Protein AF-A0A7S2JMN7-F1 (afdb_monomer)

Nearest PDB structures (foldseek):
  4yed-assembly1_B  TM=9.760E-01  e=3.243E-02  Escherichia coli K-12
  4rdi-assembly1_A  TM=9.748E-01  e=8.640E-02  Escherichia coli
  6h78-assembly7_M  TM=8.504E-01  e=1.555E-01  Homo sapiens
  6h78-assembly8_P  TM=8.545E-01  e=2.156E-01  Homo sapiens
  6h77-assembly1_B  TM=8.174E-01  e=2.989E-01  Homo sapiens

Sequence (109 aa):
TVGAYQRLKRQRANAELAAVGTAEVARCLAALSFLDEDDSNGEQRLQMEADELLTEQLSRNIAYLGELGQSRFANSYVVVVGVGAVGSHAAHLLGRTGIRRLRLIDPGR

Foldseek 3Di:
DVVVVVVVVVVVVVVVLVVPDPVVSVVVVVVVVVVVPPCVVVVVVVVVVVVVVVCVLLVVLCVVLPPVRLVCLCPDAEEQEACPPPSVVVQVVSVSNNHNHYHYHYPPD

Radius of gyration: 20.67 Å; Cα contacts (8 Å, |Δi|>4): 69; chains: 1; bounding box: 35×54×43 Å

pLDDT: mean 78.44, std 18.74, range [44.69, 97.25]

Structure (mmCIF, N/CA/C/O backbone):
data_AF-A0A7S2JMN7-F1
#
_entry.id   AF-A0A7S2JMN7-F1
#
loop_
_atom_site.group_PDB
_atom_site.id
_atom_site.type_symbol
_atom_site.label_atom_id
_atom_site.label_alt_id
_atom_site.label_comp_id
_atom_site.label_asym_id
_atom_site.label_entity_id
_atom_site.label_seq_id
_atom_site.pdbx_PDB_ins_code
_atom_site.Cartn_x
_atom_site.Cartn_y
_atom_site.Cartn_z
_atom_site.occupancy
_atom_site.B_iso_or_equiv
_atom_site.auth_seq_id
_atom_site.auth_comp_id
_atom_site.auth_asym_id
_atom_site.auth_atom_id
_atom_site.pdbx_PDB_model_num
ATOM 1 N N . THR A 1 1 ? -11.101 -8.932 7.029 1.00 48.62 1 THR A N 1
ATOM 2 C CA . THR A 1 1 ? -10.166 -10.049 6.728 1.00 48.62 1 THR A CA 1
ATOM 3 C C . THR A 1 1 ? -9.609 -10.752 7.963 1.00 48.62 1 THR A C 1
ATOM 5 O O . THR A 1 1 ? -8.965 -11.778 7.798 1.00 48.62 1 THR A O 1
ATOM 8 N N . VAL A 1 2 ? -9.955 -10.325 9.186 1.00 45.06 2 VAL A N 1
ATOM 9 C CA . VAL A 1 2 ? -9.663 -11.057 10.438 1.00 45.06 2 VAL A CA 1
ATOM 10 C C . VAL A 1 2 ? -10.646 -12.219 10.660 1.00 45.06 2 VAL A C 1
ATOM 12 O O . VAL A 1 2 ? -10.230 -13.327 10.981 1.00 45.06 2 VAL A O 1
ATOM 15 N N . GLY A 1 3 ? -11.929 -12.033 10.323 1.00 47.19 3 GLY A N 1
ATOM 16 C CA . GLY A 1 3 ? -12.952 -13.083 10.443 1.00 47.19 3 GLY A CA 1
ATOM 17 C C . GLY A 1 3 ? -12.765 -14.296 9.517 1.00 47.19 3 GLY A C 1
ATOM 18 O O . GLY A 1 3 ? -13.293 -15.368 9.789 1.00 47.19 3 GLY A O 1
ATOM 19 N N . ALA A 1 4 ? -12.004 -14.176 8.421 1.00 44.69 4 ALA A N 1
ATOM 20 C CA . ALA A 1 4 ? -11.653 -15.332 7.585 1.00 44.69 4 ALA A CA 1
ATOM 21 C C . ALA A 1 4 ? -10.566 -16.189 8.251 1.00 44.69 4 ALA A C 1
ATOM 23 O O . ALA A 1 4 ? -10.700 -17.408 8.304 1.00 44.69 4 ALA A O 1
ATOM 24 N N . TYR A 1 5 ? -9.544 -15.545 8.825 1.00 47.00 5 TYR A N 1
ATOM 25 C CA . TYR A 1 5 ? -8.485 -16.211 9.583 1.00 47.00 5 TYR A CA 1
ATOM 26 C C . TYR A 1 5 ? -9.020 -16.833 10.880 1.00 47.00 5 TYR A C 1
ATOM 28 O O . TYR A 1 5 ? -8.734 -17.993 11.165 1.00 47.00 5 TYR A O 1
ATOM 36 N N . GLN A 1 6 ? -9.876 -16.115 11.614 1.00 56.38 6 GLN A N 1
ATOM 37 C CA . GLN A 1 6 ? -10.551 -16.647 12.799 1.00 56.38 6 GLN A CA 1
ATOM 38 C C . GLN A 1 6 ? -11.466 -17.828 12.448 1.00 56.38 6 GLN A C 1
ATOM 40 O O . GLN A 1 6 ? -11.413 -18.841 13.138 1.00 56.38 6 GLN A O 1
ATOM 45 N N . ARG A 1 7 ? -12.222 -17.774 11.337 1.00 51.12 7 ARG A N 1
ATOM 46 C CA . ARG A 1 7 ? -13.019 -18.921 10.859 1.00 51.12 7 ARG A CA 1
ATOM 47 C C . ARG A 1 7 ? -12.159 -20.127 10.498 1.00 51.12 7 ARG A C 1
ATOM 49 O O . ARG A 1 7 ? -12.528 -21.235 10.860 1.00 51.12 7 ARG A O 1
ATOM 56 N N . LEU A 1 8 ? -11.016 -19.931 9.844 1.00 55.31 8 LEU A N 1
ATOM 57 C CA . LEU A 1 8 ? -10.108 -21.026 9.483 1.00 55.31 8 LEU A CA 1
ATOM 58 C C . LEU A 1 8 ? -9.433 -21.643 10.718 1.00 55.31 8 LEU A C 1
ATOM 60 O O . LEU A 1 8 ? -9.307 -22.863 10.808 1.00 55.31 8 LEU A O 1
ATOM 64 N N . LYS A 1 9 ? -9.061 -20.811 11.700 1.00 60.69 9 LYS A N 1
ATOM 65 C CA . LYS A 1 9 ? -8.549 -21.261 13.001 1.00 60.69 9 LYS A CA 1
ATOM 66 C C . LYS A 1 9 ? -9.622 -22.038 13.775 1.00 60.69 9 LYS A C 1
ATOM 68 O O . LYS A 1 9 ? -9.314 -23.088 14.322 1.00 60.69 9 LYS A O 1
ATOM 73 N N . ARG A 1 10 ? -10.883 -21.579 13.741 1.00 58.25 10 ARG A N 1
ATOM 74 C CA . ARG A 1 10 ? -12.056 -22.241 14.349 1.00 58.25 10 ARG A CA 1
ATOM 75 C C . ARG A 1 10 ? -12.396 -23.554 13.635 1.00 58.25 10 ARG A C 1
ATOM 77 O O . ARG A 1 10 ? -12.707 -24.532 14.294 1.00 58.25 10 ARG A O 1
ATOM 84 N N . GLN A 1 11 ? -12.256 -23.620 12.309 1.00 64.31 11 GLN A N 1
ATOM 85 C CA . GLN A 1 11 ? -12.441 -24.849 11.525 1.00 64.31 11 GLN A CA 1
ATOM 86 C C . GLN A 1 11 ? -11.362 -25.897 11.817 1.00 64.31 11 GLN A C 1
ATOM 88 O O . GLN A 1 11 ? -11.700 -27.062 11.994 1.00 64.31 11 GLN A O 1
ATOM 93 N N . ARG A 1 12 ? -10.085 -25.494 11.916 1.00 58.53 12 ARG A N 1
ATOM 94 C CA . ARG A 1 12 ? -8.997 -26.397 12.332 1.00 58.53 12 ARG A CA 1
ATOM 95 C C . ARG A 1 12 ? -9.166 -26.864 13.771 1.00 58.53 12 ARG A C 1
ATOM 97 O O . ARG A 1 12 ? -9.120 -28.063 14.001 1.00 58.53 12 ARG A O 1
ATOM 104 N N . ALA A 1 13 ? -9.450 -25.946 14.695 1.00 59.78 13 ALA A N 1
ATOM 105 C CA . ALA A 1 13 ? -9.709 -26.292 16.088 1.00 59.78 13 ALA A CA 1
ATOM 106 C C . ALA A 1 13 ? -10.905 -27.250 16.212 1.00 59.78 13 ALA A C 1
ATOM 108 O O . ALA A 1 13 ? -10.806 -28.249 16.906 1.00 59.78 13 ALA A O 1
ATOM 109 N N . ASN A 1 14 ? -12.002 -27.020 15.480 1.00 61.31 14 ASN A N 1
ATOM 110 C CA . ASN A 1 14 ? -13.159 -27.921 15.479 1.00 61.31 14 ASN A CA 1
ATOM 111 C C . ASN A 1 14 ? -12.846 -29.295 14.861 1.00 61.31 14 ASN A C 1
ATOM 113 O O . ASN A 1 14 ? -13.371 -30.301 15.333 1.00 61.31 14 ASN A O 1
ATOM 117 N N . ALA A 1 15 ? -12.000 -29.354 13.828 1.00 63.22 15 ALA A N 1
ATOM 118 C CA . ALA A 1 15 ? -11.553 -30.614 13.234 1.00 63.22 15 ALA A CA 1
ATOM 119 C C . ALA A 1 15 ? -10.616 -31.399 14.172 1.00 63.22 15 ALA A C 1
ATOM 121 O O . ALA A 1 15 ? -10.717 -32.619 14.252 1.00 63.22 15 ALA A O 1
ATOM 122 N N . GLU A 1 16 ? -9.749 -30.703 14.912 1.00 60.41 16 GLU A N 1
ATOM 123 C CA . GLU A 1 16 ? -8.877 -31.282 15.942 1.00 60.41 16 GLU A CA 1
ATOM 124 C C . GLU A 1 16 ? -9.679 -31.732 17.176 1.00 60.41 16 GLU A C 1
ATOM 126 O O . GLU A 1 16 ? -9.439 -32.819 17.697 1.00 60.41 16 GLU A O 1
ATOM 131 N N . LEU A 1 17 ? -10.694 -30.965 17.596 1.00 56.81 17 LEU A N 1
ATOM 132 C CA . LEU A 1 17 ? -11.609 -31.343 18.681 1.00 56.81 17 LEU A CA 1
ATOM 133 C C . LEU A 1 17 ? -12.461 -32.566 18.315 1.00 56.81 17 LEU A C 1
ATOM 135 O O . LEU A 1 17 ? -12.736 -33.375 19.190 1.00 56.81 17 LEU A O 1
ATOM 139 N N . ALA A 1 18 ? -12.844 -32.757 17.049 1.00 58.00 18 ALA A N 1
ATOM 140 C CA . ALA A 1 18 ? -13.604 -33.938 16.622 1.00 58.00 18 ALA A CA 1
ATOM 141 C C . ALA A 1 18 ? -12.839 -35.267 16.812 1.00 58.00 18 ALA A C 1
ATOM 143 O O . ALA A 1 18 ? -13.461 -36.328 16.844 1.00 58.00 18 ALA 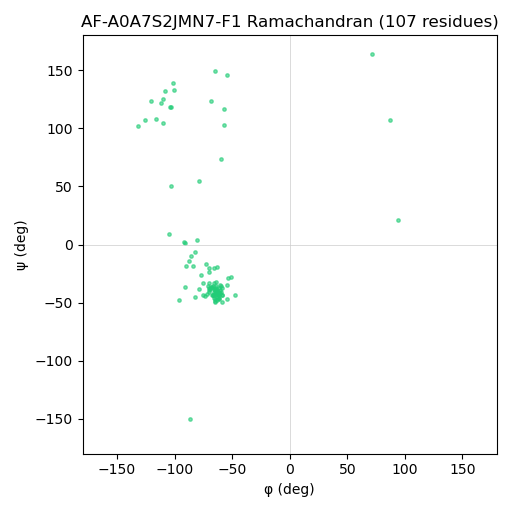A O 1
ATOM 144 N N . ALA A 1 19 ? -11.509 -35.215 16.951 1.00 58.34 19 ALA A N 1
ATOM 145 C CA . ALA A 1 19 ? -10.663 -36.377 17.220 1.00 58.34 19 ALA A CA 1
ATOM 146 C C . ALA A 1 19 ? -10.518 -36.699 18.722 1.00 58.34 19 ALA A C 1
ATOM 148 O O . ALA A 1 19 ? -10.064 -37.789 19.073 1.00 58.34 19 ALA A O 1
ATOM 149 N N . VAL A 1 20 ? -10.900 -35.777 19.613 1.00 58.25 20 VAL A N 1
ATOM 150 C CA . VAL A 1 20 ? -10.796 -35.922 21.072 1.00 58.25 20 VAL A CA 1
ATOM 151 C C . VAL A 1 20 ? -12.176 -36.292 21.629 1.00 58.25 20 VAL A C 1
ATOM 153 O O . VAL A 1 20 ? -13.200 -35.796 21.174 1.00 58.25 20 VAL A O 1
ATOM 156 N N . GLY A 1 21 ? -12.241 -37.216 22.589 1.00 55.69 21 GLY A N 1
ATOM 157 C CA . GLY A 1 21 ? -13.508 -37.735 23.118 1.00 55.69 21 GLY A CA 1
ATOM 158 C C . GLY A 1 21 ? -14.472 -36.648 23.626 1.00 55.69 21 GLY A C 1
ATOM 159 O O . GLY A 1 21 ? -14.071 -35.633 24.202 1.00 55.69 21 GLY A O 1
ATOM 160 N N . THR A 1 22 ? -15.772 -36.900 23.456 1.00 57.66 22 THR A N 1
ATOM 161 C CA . THR A 1 22 ? -16.883 -35.944 23.645 1.00 57.66 22 THR A CA 1
ATOM 162 C C . THR A 1 22 ? -16.917 -35.242 25.012 1.00 57.66 22 THR A C 1
ATOM 164 O O . THR A 1 22 ? -17.367 -34.100 25.103 1.00 57.66 22 THR A O 1
ATOM 167 N N . ALA A 1 23 ? -16.410 -35.877 26.074 1.00 55.75 23 ALA A N 1
ATOM 168 C CA . ALA A 1 23 ? -16.417 -35.338 27.438 1.00 55.75 23 ALA A CA 1
ATOM 169 C C . ALA A 1 23 ? -15.346 -34.259 27.707 1.00 55.75 23 ALA A C 1
ATOM 171 O O . ALA A 1 23 ? -15.504 -33.424 28.601 1.00 55.75 23 ALA A O 1
ATOM 172 N N . GLU A 1 24 ? -14.239 -34.273 26.966 1.00 56.88 24 GLU A N 1
ATOM 173 C CA . GLU A 1 24 ? -13.167 -33.276 27.088 1.00 56.88 24 GLU A CA 1
ATOM 174 C C . GLU A 1 24 ? -13.408 -32.113 26.124 1.00 56.88 24 GLU A C 1
ATOM 176 O O . GLU A 1 24 ? -13.294 -30.949 26.508 1.00 56.88 24 GLU A O 1
ATOM 181 N N . VAL A 1 25 ? -13.932 -32.435 24.936 1.00 56.56 25 VAL A N 1
ATOM 182 C CA . VAL A 1 25 ? -14.476 -31.480 23.964 1.00 56.56 25 VAL A CA 1
ATOM 183 C C . VAL A 1 25 ? -15.542 -30.592 24.597 1.00 56.56 25 VAL A C 1
ATOM 185 O O . VAL A 1 25 ? -15.442 -29.383 24.459 1.00 56.56 25 VAL A O 1
ATOM 188 N N . ALA A 1 26 ? -16.510 -31.136 25.345 1.00 55.97 26 ALA A N 1
ATOM 189 C CA . ALA A 1 26 ? -17.565 -30.339 25.984 1.00 55.97 26 ALA A CA 1
ATOM 190 C C . ALA A 1 26 ? -17.035 -29.350 27.043 1.00 55.97 26 ALA A C 1
ATOM 192 O O . ALA A 1 26 ? -17.537 -28.233 27.150 1.00 55.97 26 ALA A O 1
ATOM 193 N N . ARG A 1 27 ? -15.991 -29.729 27.796 1.00 57.94 27 ARG A N 1
ATOM 194 C CA . ARG A 1 27 ? -15.340 -28.852 28.787 1.00 57.94 27 ARG A CA 1
ATOM 195 C C . ARG A 1 27 ? -14.528 -27.745 28.121 1.00 57.94 27 ARG A C 1
ATOM 197 O O . ARG A 1 27 ? -14.630 -26.591 28.529 1.00 57.94 27 ARG A O 1
ATOM 204 N N . CYS A 1 28 ? -13.782 -28.075 27.067 1.00 53.59 28 CYS A N 1
ATOM 205 C CA . CYS A 1 28 ? -13.101 -27.076 26.247 1.00 53.59 28 CYS A CA 1
ATOM 206 C C . CYS A 1 28 ? -14.091 -26.156 25.522 1.00 53.59 28 CYS A C 1
ATOM 208 O O . CYS A 1 28 ? -13.845 -24.957 25.462 1.00 53.59 28 CYS A O 1
ATOM 210 N N . LEU A 1 29 ? -15.217 -26.677 25.018 1.00 54.84 29 LEU A N 1
ATOM 211 C CA . LEU A 1 29 ? -16.252 -25.877 24.361 1.00 54.84 29 LEU A CA 1
ATOM 212 C C . LEU A 1 29 ? -16.916 -24.906 25.340 1.00 54.84 29 LEU A C 1
ATOM 214 O O . LEU A 1 29 ? -17.164 -23.773 24.959 1.00 54.84 29 LEU A O 1
ATOM 218 N N . ALA A 1 30 ? -17.151 -25.322 26.590 1.00 55.84 30 ALA A N 1
ATOM 219 C CA . ALA A 1 30 ? -17.691 -24.462 27.645 1.00 55.84 30 ALA A CA 1
ATOM 220 C C . ALA A 1 30 ? -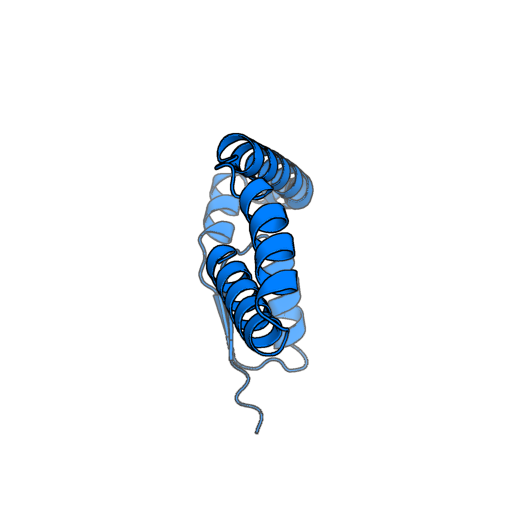16.703 -23.352 28.065 1.00 55.84 30 ALA A C 1
ATOM 222 O O . ALA A 1 30 ? -17.101 -22.217 28.325 1.00 55.84 30 ALA A O 1
ATOM 223 N N . ALA A 1 31 ? -15.401 -23.660 28.090 1.00 56.59 31 ALA A N 1
ATOM 224 C CA . ALA A 1 31 ? -14.351 -22.663 28.309 1.00 56.59 31 ALA A CA 1
ATOM 225 C C . ALA A 1 31 ? -14.186 -21.712 27.106 1.00 56.59 31 ALA A C 1
ATOM 227 O O . ALA A 1 31 ? -13.888 -20.536 27.288 1.00 56.59 31 ALA A O 1
ATOM 228 N N . LEU A 1 32 ? -14.413 -22.201 25.881 1.00 54.12 32 LEU A N 1
ATOM 229 C CA . LEU A 1 32 ? -14.426 -21.401 24.653 1.00 54.12 32 LEU A CA 1
ATOM 230 C C . LEU A 1 32 ? -15.702 -20.561 24.510 1.00 54.12 32 LEU A C 1
ATOM 232 O O . LEU A 1 32 ? -15.617 -19.456 23.994 1.00 54.12 32 LEU A O 1
ATOM 236 N N . SER A 1 33 ? -16.858 -21.029 24.991 1.00 44.91 33 SER A N 1
ATOM 237 C CA . SER A 1 33 ? -18.103 -20.250 24.989 1.00 44.91 33 SER A CA 1
ATOM 238 C C . SER A 1 33 ? -18.066 -19.084 25.977 1.00 44.91 33 SER A C 1
ATOM 240 O O . SER A 1 33 ? -18.753 -18.096 25.771 1.00 44.91 33 SER A O 1
ATOM 242 N N . PHE A 1 34 ? -17.226 -19.162 27.016 1.00 47.06 34 PHE A N 1
ATOM 243 C CA . PHE A 1 34 ? -16.927 -18.027 27.898 1.00 47.06 34 PHE A CA 1
ATOM 244 C C . PHE A 1 34 ? -16.087 -16.935 27.202 1.00 47.06 34 PHE A C 1
ATOM 246 O O . PHE A 1 34 ? -16.081 -15.790 27.635 1.00 47.06 34 PHE A O 1
ATOM 253 N N . LEU A 1 35 ? -15.393 -17.271 26.107 1.00 52.59 35 LEU A N 1
ATOM 254 C CA . LEU A 1 35 ? -14.665 -16.323 25.250 1.00 52.59 35 LEU A CA 1
ATOM 255 C C . LEU A 1 35 ? -15.525 -15.799 24.081 1.00 52.59 35 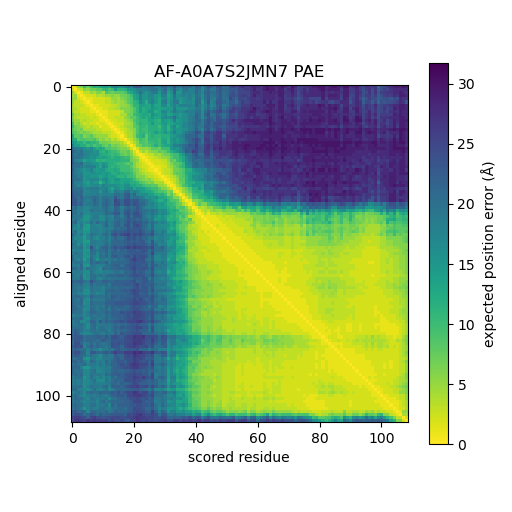LEU A C 1
ATOM 257 O O . LEU A 1 35 ? -15.006 -15.071 23.241 1.00 52.59 35 LEU A O 1
ATOM 261 N N . ASP A 1 36 ? -16.796 -16.207 24.004 1.00 48.81 36 ASP A N 1
ATOM 262 C CA . ASP A 1 36 ? -17.761 -15.837 22.953 1.00 48.81 36 ASP A CA 1
ATOM 263 C C . ASP A 1 36 ? -18.787 -14.802 23.477 1.00 48.81 36 ASP A C 1
ATOM 265 O O . ASP A 1 36 ? -19.752 -14.508 22.779 1.00 48.81 36 ASP A O 1
ATOM 269 N N . GLU A 1 37 ? -18.601 -14.239 24.686 1.00 55.41 37 GLU A N 1
ATOM 270 C CA . GLU A 1 37 ? -19.288 -12.994 25.068 1.00 55.41 37 GLU A CA 1
ATOM 271 C C . GLU A 1 37 ? -18.917 -11.943 24.014 1.00 55.41 37 GLU A C 1
ATOM 273 O O . GLU A 1 37 ? -17.735 -11.639 23.846 1.00 55.41 37 GLU A O 1
ATOM 278 N N . ASP A 1 38 ? -19.918 -11.460 23.271 1.00 57.53 38 ASP A N 1
ATOM 279 C CA . ASP A 1 38 ? -19.817 -10.481 22.186 1.00 57.53 38 ASP A CA 1
ATOM 280 C C . ASP A 1 38 ? -19.219 -9.150 22.692 1.00 57.53 38 ASP A C 1
ATOM 282 O O . ASP A 1 38 ? -19.903 -8.128 22.811 1.00 57.53 38 ASP A O 1
ATOM 286 N N . ASP A 1 39 ? -17.911 -9.129 22.962 1.00 63.69 39 ASP A N 1
ATOM 287 C CA . ASP A 1 39 ? -17.151 -7.944 23.353 1.00 63.69 39 ASP A CA 1
ATOM 288 C C . ASP A 1 39 ? -16.833 -7.092 22.120 1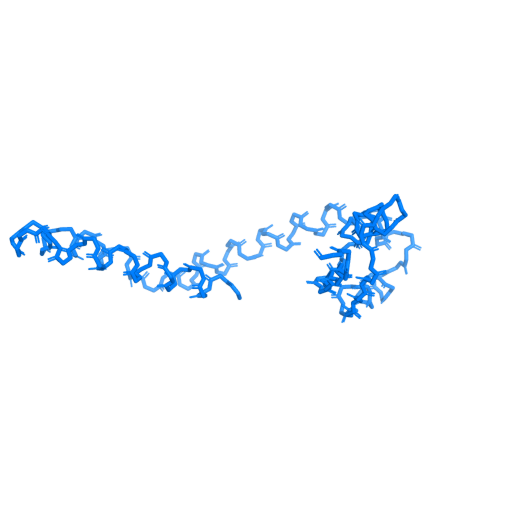.00 63.69 39 ASP A C 1
ATOM 290 O O . ASP A 1 39 ? -15.699 -6.734 21.800 1.00 63.69 39 ASP A O 1
ATOM 294 N N . SER A 1 40 ? -17.901 -6.748 21.408 1.00 64.19 40 SER A N 1
ATOM 295 C CA . SER A 1 40 ? -17.929 -5.738 20.358 1.00 64.19 40 SER A CA 1
ATOM 296 C C . SER A 1 40 ? -17.309 -4.417 20.833 1.00 64.19 40 SER A C 1
ATOM 298 O O . SER A 1 40 ? -16.729 -3.689 20.030 1.00 64.19 40 SER A O 1
ATOM 300 N N . ASN A 1 41 ? -17.362 -4.133 22.138 1.00 72.75 41 ASN A N 1
ATOM 301 C CA . ASN A 1 41 ? -16.735 -2.973 22.764 1.00 72.75 41 ASN A CA 1
ATOM 302 C C . ASN A 1 41 ? -15.201 -3.124 22.863 1.00 72.75 41 ASN A C 1
ATOM 304 O O . ASN A 1 41 ? -14.456 -2.211 22.501 1.00 72.75 41 ASN A O 1
ATOM 308 N N . GLY A 1 42 ? -14.707 -4.294 23.268 1.00 73.69 42 GLY A N 1
ATOM 309 C CA . GLY A 1 42 ? -13.285 -4.639 23.254 1.00 73.69 42 GLY A CA 1
ATOM 310 C C . GLY A 1 42 ? -12.688 -4.649 21.849 1.00 73.69 42 GLY A C 1
ATOM 311 O O . GLY A 1 42 ? -11.616 -4.081 21.636 1.00 73.69 42 GLY A O 1
ATOM 312 N N . GLU A 1 43 ? -13.395 -5.207 20.861 1.00 78.69 43 GLU A N 1
ATOM 313 C CA . GLU A 1 43 ? -12.953 -5.181 19.460 1.00 78.69 43 GLU A CA 1
ATOM 314 C C . GLU A 1 43 ? -12.859 -3.754 18.903 1.00 78.69 43 GLU A C 1
ATOM 316 O O . GLU A 1 43 ? -11.877 -3.416 18.235 1.00 78.69 43 GLU A O 1
ATOM 321 N N . GLN A 1 44 ? -13.843 -2.900 19.200 1.00 80.25 44 GLN A N 1
ATOM 322 C CA . GLN A 1 44 ? -13.827 -1.486 18.810 1.00 80.25 44 GLN A CA 1
ATOM 323 C C . GLN A 1 44 ? -12.646 -0.747 19.434 1.00 80.25 44 GLN A C 1
ATOM 325 O O . GLN A 1 44 ? -11.949 -0.002 18.748 1.00 80.25 44 GLN A O 1
ATOM 330 N N . ARG A 1 45 ? -12.375 -0.982 20.719 1.00 79.44 45 ARG A N 1
ATOM 331 C CA . ARG A 1 45 ? -11.271 -0.336 21.430 1.00 79.44 45 ARG A CA 1
ATOM 332 C C . ARG A 1 45 ? -9.910 -0.718 20.847 1.00 79.44 45 ARG A C 1
ATOM 334 O O . ARG A 1 45 ? -9.080 0.159 20.626 1.00 79.44 45 ARG A O 1
ATOM 341 N N . LEU A 1 46 ? -9.720 -1.996 20.515 1.00 83.94 46 LEU A N 1
ATOM 342 C CA . LEU A 1 46 ? -8.518 -2.480 19.830 1.00 83.94 46 LEU A CA 1
ATOM 343 C C . LEU A 1 46 ? -8.373 -1.887 18.424 1.00 83.94 46 LEU A C 1
ATOM 345 O O . LEU A 1 46 ? -7.262 -1.590 17.990 1.00 83.94 46 LEU A O 1
ATOM 349 N N . GLN A 1 47 ? -9.480 -1.709 17.698 1.00 82.62 47 GLN A N 1
ATOM 350 C CA . GLN A 1 47 ? -9.462 -1.058 16.385 1.00 82.62 47 GLN A CA 1
ATOM 351 C C . GLN A 1 47 ? -9.081 0.419 16.486 1.00 82.62 47 GLN A C 1
ATOM 353 O O . GLN A 1 47 ? -8.254 0.873 15.700 1.00 82.62 47 GLN A O 1
ATOM 358 N N . MET A 1 48 ? -9.630 1.148 17.461 1.00 82.12 48 MET A N 1
ATOM 359 C CA . MET A 1 48 ? -9.279 2.550 17.699 1.00 82.12 48 MET A CA 1
ATOM 360 C C . MET A 1 48 ? -7.797 2.702 18.053 1.00 82.12 48 MET A C 1
ATOM 362 O O . MET A 1 48 ? -7.117 3.532 17.459 1.00 82.12 48 MET A O 1
ATOM 366 N N . GLU A 1 49 ? -7.281 1.858 18.951 1.00 88.62 49 GLU A N 1
ATOM 367 C CA . GLU A 1 49 ? -5.859 1.844 19.314 1.00 88.62 49 GLU A CA 1
ATOM 368 C C . GLU A 1 49 ? -4.971 1.524 18.099 1.00 88.62 49 GLU A C 1
ATOM 370 O O . GLU A 1 49 ? -3.961 2.183 17.859 1.00 88.62 49 GLU A O 1
ATOM 375 N N . ALA A 1 50 ? -5.373 0.560 17.266 1.00 87.31 50 ALA A N 1
ATOM 376 C CA . ALA A 1 50 ? -4.647 0.225 16.045 1.00 87.31 50 ALA A CA 1
ATOM 377 C C . ALA A 1 50 ? -4.640 1.372 15.017 1.00 87.31 50 ALA A C 1
ATOM 379 O O . ALA A 1 50 ? -3.616 1.600 14.370 1.00 87.31 50 ALA A O 1
ATOM 380 N N . ASP A 1 51 ? -5.754 2.090 14.853 1.00 87.94 51 ASP A N 1
ATOM 381 C CA . ASP A 1 51 ? -5.838 3.235 13.943 1.00 87.94 51 ASP A CA 1
ATOM 382 C C . ASP A 1 51 ? -5.035 4.441 14.461 1.00 87.94 51 ASP A C 1
ATOM 384 O O . ASP A 1 51 ? -4.397 5.140 13.666 1.00 87.94 51 ASP A O 1
ATOM 388 N N . GLU A 1 52 ? -4.990 4.658 15.778 1.00 92.25 52 GLU A N 1
ATOM 389 C CA . GLU A 1 52 ? -4.155 5.691 16.398 1.00 92.25 52 GLU A CA 1
ATOM 390 C C . GLU A 1 52 ? -2.662 5.396 16.185 1.00 92.25 52 GLU A C 1
ATOM 392 O O . GLU A 1 52 ? -1.932 6.236 15.649 1.00 92.25 52 GLU A O 1
ATOM 397 N N . LEU A 1 53 ? -2.226 4.162 16.463 1.00 94.38 53 LEU A N 1
ATOM 398 C CA . LEU A 1 53 ? -0.852 3.714 16.208 1.00 94.38 53 LEU A CA 1
ATOM 399 C C . LEU A 1 53 ? -0.474 3.810 14.724 1.00 94.38 53 LEU A C 1
ATOM 401 O O . LEU A 1 53 ? 0.637 4.216 14.378 1.00 94.38 53 LEU A O 1
ATOM 405 N N . LEU A 1 54 ? -1.387 3.445 13.821 1.00 91.19 54 LEU A N 1
ATOM 406 C CA . LEU A 1 54 ? -1.154 3.555 12.382 1.00 91.19 54 LEU A CA 1
ATOM 407 C C . LEU A 1 54 ? -0.982 5.019 11.955 1.00 91.19 54 LEU A C 1
ATOM 409 O O . LEU A 1 54 ? -0.124 5.330 11.125 1.00 91.19 54 LEU A O 1
ATOM 413 N N . THR A 1 55 ? -1.780 5.916 12.530 1.00 92.56 55 THR A N 1
ATOM 414 C CA . THR A 1 55 ? -1.690 7.356 12.273 1.00 92.56 55 THR A CA 1
ATOM 415 C C . THR A 1 55 ? -0.348 7.909 12.748 1.00 92.56 55 THR A C 1
ATOM 417 O O . THR A 1 55 ? 0.307 8.645 12.006 1.00 92.56 55 THR A O 1
ATOM 420 N N . GLU A 1 56 ? 0.128 7.487 13.921 1.00 96.06 56 GLU A N 1
ATOM 421 C CA . GLU A 1 56 ? 1.450 7.856 14.432 1.00 96.06 56 GLU A CA 1
ATOM 422 C C . GLU A 1 56 ? 2.577 7.360 13.510 1.00 96.06 56 GLU A C 1
ATOM 424 O O . GLU A 1 56 ? 3.463 8.131 13.122 1.00 96.06 56 GLU A O 1
ATOM 429 N N . GLN A 1 57 ? 2.518 6.096 13.077 1.00 95.31 57 GLN A N 1
ATOM 430 C CA . GLN A 1 57 ? 3.500 5.514 12.155 1.00 95.31 57 GLN A CA 1
ATOM 431 C C . GLN A 1 57 ? 3.561 6.256 10.812 1.00 95.31 57 GLN A C 1
ATOM 433 O O . GLN A 1 57 ? 4.641 6.405 10.231 1.00 95.31 57 GLN A O 1
ATOM 438 N N . LEU A 1 58 ? 2.414 6.735 10.323 1.00 96.19 58 LEU A N 1
ATOM 439 C CA . LEU A 1 58 ? 2.284 7.450 9.053 1.00 96.19 58 LEU A CA 1
ATOM 440 C C . LEU A 1 58 ? 2.423 8.973 9.185 1.00 96.19 58 LEU A C 1
ATOM 442 O O . LEU A 1 58 ? 2.370 9.664 8.167 1.00 96.19 58 LEU A O 1
ATOM 446 N N . SER A 1 59 ? 2.668 9.501 10.386 1.00 96.56 59 SER A N 1
ATOM 447 C CA . SER A 1 59 ? 2.756 10.943 10.674 1.00 96.56 59 SER A CA 1
ATOM 448 C C . SER A 1 59 ? 3.644 11.717 9.693 1.00 96.56 59 SER A 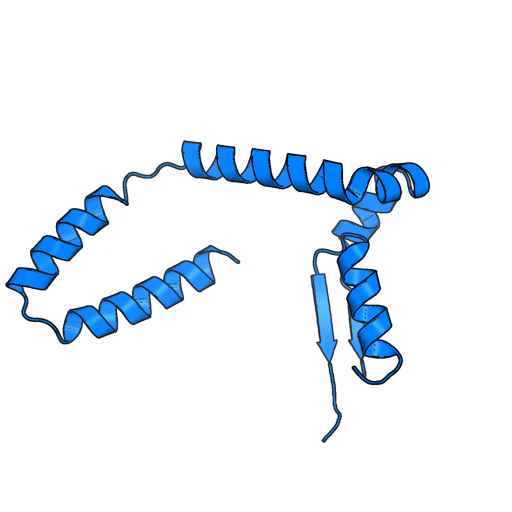C 1
ATOM 450 O O . SER A 1 59 ? 3.248 12.764 9.184 1.00 96.56 59 SER A O 1
ATOM 452 N N . ARG A 1 60 ? 4.821 11.181 9.343 1.00 96.25 60 ARG A N 1
ATOM 453 C CA . ARG A 1 60 ? 5.734 11.802 8.363 1.00 96.25 60 ARG A CA 1
ATOM 454 C C . ARG A 1 60 ? 5.190 11.793 6.935 1.00 96.25 60 ARG A C 1
ATOM 456 O O . ARG A 1 60 ? 5.402 12.756 6.203 1.00 96.25 60 ARG A O 1
ATOM 463 N N . ASN A 1 61 ? 4.489 10.734 6.539 1.00 95.44 61 ASN A N 1
ATOM 464 C CA . ASN A 1 61 ? 3.877 10.660 5.213 1.00 95.44 61 ASN A CA 1
ATOM 465 C C . ASN A 1 61 ? 2.708 11.645 5.118 1.00 95.44 61 ASN A C 1
ATOM 467 O O . ASN A 1 61 ? 2.594 12.353 4.124 1.00 95.44 61 ASN A O 1
ATOM 471 N N . ILE A 1 62 ? 1.900 11.749 6.178 1.00 96.75 62 ILE A N 1
ATOM 472 C CA . ILE A 1 62 ? 0.798 12.713 6.282 1.00 96.75 62 ILE A CA 1
ATOM 473 C C . ILE A 1 62 ? 1.333 14.145 6.248 1.00 96.75 62 ILE A C 1
ATOM 475 O O . ILE A 1 62 ? 0.809 14.964 5.502 1.00 96.75 62 ILE A O 1
ATOM 479 N N . ALA A 1 63 ? 2.401 14.444 6.990 1.00 97.25 63 ALA A N 1
ATOM 480 C CA . ALA A 1 63 ? 3.012 15.772 6.990 1.00 97.25 63 ALA A CA 1
ATOM 481 C C . ALA A 1 63 ? 3.522 16.187 5.597 1.00 97.25 63 ALA A C 1
ATOM 483 O O . ALA A 1 63 ? 3.449 17.360 5.242 1.00 97.25 63 ALA A O 1
ATOM 484 N N . TYR A 1 64 ? 4.017 15.234 4.800 1.00 96.50 64 TYR A N 1
ATOM 485 C CA . TYR A 1 64 ? 4.513 15.495 3.448 1.00 96.50 64 TYR A CA 1
ATOM 486 C C . TYR A 1 64 ? 3.399 15.552 2.386 1.00 96.50 64 TYR A C 1
ATOM 488 O O . TYR A 1 64 ? 3.400 16.437 1.535 1.00 96.50 64 TYR A O 1
ATOM 496 N N . L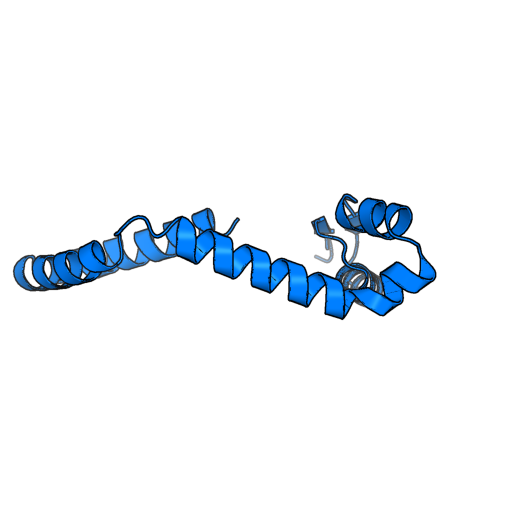EU A 1 65 ? 2.452 14.608 2.414 1.00 94.75 65 LEU A N 1
ATOM 497 C CA . LEU A 1 65 ? 1.400 14.449 1.398 1.00 94.75 65 LEU A CA 1
ATOM 498 C C . LEU A 1 65 ? 0.121 15.245 1.706 1.00 94.75 65 LEU A C 1
ATOM 500 O O . LEU A 1 65 ? -0.721 15.425 0.823 1.00 94.75 65 LEU A O 1
ATOM 504 N N . GLY A 1 66 ? -0.060 15.660 2.958 1.00 96.12 66 GLY A N 1
ATOM 505 C CA . GLY A 1 66 ? -1.340 16.089 3.513 1.00 96.12 66 GLY A CA 1
ATOM 506 C C . GLY A 1 66 ? -2.312 14.921 3.729 1.00 96.12 66 GLY A C 1
ATOM 507 O O . GLY A 1 66 ? -2.164 13.833 3.163 1.00 96.12 66 GLY A O 1
ATOM 508 N N . GLU A 1 67 ? -3.363 15.149 4.518 1.00 95.38 67 GLU A N 1
ATOM 509 C CA . GLU A 1 67 ? -4.362 14.113 4.832 1.00 95.38 67 GLU A CA 1
ATOM 510 C C . GLU A 1 67 ? -5.085 13.581 3.589 1.00 95.38 67 GLU A C 1
ATOM 512 O O . GLU A 1 67 ? -5.263 12.373 3.431 1.00 95.38 67 GLU A O 1
ATOM 517 N N . LEU A 1 68 ? -5.450 14.469 2.656 1.00 96.56 68 LEU A N 1
ATOM 518 C CA . LEU A 1 68 ? -6.088 14.078 1.395 1.00 96.56 68 LEU A CA 1
ATOM 519 C C . LEU A 1 68 ? -5.162 13.209 0.535 1.00 96.56 68 LEU A C 1
ATOM 521 O O . LEU A 1 68 ? -5.619 12.246 -0.083 1.00 96.56 68 LEU A O 1
ATOM 525 N N . GLY A 1 69 ? -3.866 13.531 0.500 1.00 95.50 69 GLY A N 1
ATOM 526 C CA . GLY A 1 69 ? -2.865 12.741 -0.208 1.00 95.50 69 GLY A CA 1
ATOM 527 C C . GLY A 1 69 ? -2.712 11.358 0.417 1.00 95.50 69 GLY A C 1
ATOM 528 O O . GLY A 1 69 ? -2.832 10.351 -0.283 1.00 95.50 69 GLY A O 1
ATOM 529 N N . GLN A 1 70 ? -2.554 11.293 1.740 1.00 96.12 70 GLN A N 1
ATOM 530 C CA . GLN A 1 70 ? -2.443 10.027 2.462 1.00 96.12 70 GLN A CA 1
ATOM 531 C C . GLN A 1 70 ? -3.702 9.160 2.306 1.00 96.12 70 GLN A C 1
ATOM 533 O O . GLN A 1 70 ? -3.602 7.956 2.066 1.00 96.12 70 GLN A O 1
ATOM 538 N N . SER A 1 71 ? -4.890 9.765 2.371 1.00 95.19 71 SER A N 1
ATOM 539 C CA . SER A 1 71 ? -6.166 9.073 2.167 1.00 95.19 71 SER A CA 1
ATOM 540 C C . SER A 1 71 ? -6.263 8.448 0.771 1.00 95.19 71 SER A C 1
ATOM 542 O O . SER A 1 71 ? -6.714 7.309 0.622 1.00 95.19 71 SER A O 1
ATOM 544 N N . ARG A 1 72 ? -5.764 9.126 -0.272 1.00 95.56 72 ARG A N 1
ATOM 545 C CA . ARG A 1 72 ? -5.684 8.549 -1.625 1.00 95.56 72 ARG A CA 1
ATOM 546 C C . ARG A 1 72 ? -4.768 7.328 -1.679 1.00 95.56 72 ARG A C 1
ATOM 548 O O . ARG A 1 72 ? -5.138 6.343 -2.317 1.00 95.56 72 ARG A O 1
ATOM 555 N N . PHE A 1 73 ? -3.623 7.344 -0.996 1.00 93.88 73 PHE A N 1
ATOM 556 C CA . PHE A 1 73 ? -2.742 6.172 -0.902 1.00 93.88 73 PHE A CA 1
ATOM 557 C C . PHE A 1 73 ? -3.402 5.020 -0.140 1.00 93.88 73 PHE A C 1
ATOM 559 O O . PHE A 1 73 ? -3.418 3.894 -0.636 1.00 93.88 73 PHE A O 1
ATOM 566 N N . ALA A 1 74 ? -4.027 5.298 1.006 1.00 93.31 74 ALA A N 1
ATOM 567 C CA . ALA A 1 74 ? -4.732 4.289 1.793 1.00 93.31 74 ALA A CA 1
ATOM 568 C C . ALA A 1 74 ? -5.855 3.601 0.998 1.00 93.31 74 ALA A C 1
ATOM 570 O O . ALA A 1 74 ? -6.039 2.387 1.108 1.00 93.31 74 ALA A O 1
ATOM 571 N N . ASN A 1 75 ? -6.561 4.361 0.155 1.00 95.38 75 ASN A N 1
ATOM 572 C CA . ASN A 1 75 ? -7.642 3.866 -0.697 1.00 95.38 75 ASN A CA 1
ATOM 573 C C . ASN A 1 75 ? -7.172 3.292 -2.042 1.00 95.38 75 ASN A C 1
ATOM 575 O O . ASN A 1 75 ? -7.964 2.655 -2.744 1.00 95.38 75 ASN A O 1
ATOM 579 N N . SER A 1 76 ? -5.906 3.471 -2.415 1.00 95.88 76 SER A N 1
ATOM 580 C CA . SER A 1 76 ? -5.361 2.950 -3.669 1.00 95.88 76 SER A CA 1
ATOM 581 C C . SER A 1 76 ? -5.353 1.419 -3.703 1.00 95.88 76 SER A C 1
ATOM 583 O O . SER A 1 76 ? -5.219 0.741 -2.683 1.00 95.88 76 SER A O 1
ATOM 585 N N . TYR A 1 77 ? -5.508 0.874 -4.909 1.00 96.69 77 TYR A N 1
ATOM 586 C CA . TYR A 1 77 ? -5.301 -0.540 -5.205 1.00 96.69 77 TYR A CA 1
ATOM 587 C C . TYR A 1 77 ? -4.135 -0.658 -6.178 1.00 96.69 77 TYR A C 1
ATOM 589 O O . TYR A 1 77 ? -4.270 -0.283 -7.341 1.00 96.69 77 TYR A O 1
ATOM 597 N N . VAL A 1 78 ? -2.991 -1.139 -5.697 1.00 96.75 78 VAL A N 1
ATOM 598 C CA . VAL A 1 78 ? -1.770 -1.212 -6.505 1.00 96.75 78 VAL A CA 1
ATOM 599 C C . VAL A 1 78 ? -1.468 -2.661 -6.850 1.00 96.75 78 VAL A C 1
ATOM 601 O O . VAL A 1 78 ? -1.491 -3.535 -5.983 1.00 96.75 78 VAL A O 1
ATOM 604 N N . VAL A 1 79 ? -1.182 -2.916 -8.124 1.00 96.50 79 VAL A N 1
ATOM 605 C CA . VAL A 1 79 ? -0.751 -4.225 -8.613 1.00 96.50 79 VAL A CA 1
ATOM 606 C C . VAL A 1 79 ? 0.701 -4.115 -9.055 1.00 96.50 79 VAL A C 1
ATOM 608 O O . VAL A 1 79 ? 1.017 -3.306 -9.922 1.00 96.50 79 VAL A O 1
ATOM 611 N N . VAL A 1 80 ? 1.580 -4.921 -8.465 1.00 95.62 80 VAL A N 1
ATOM 612 C CA . VAL A 1 80 ? 2.988 -5.022 -8.867 1.00 95.62 80 VAL A CA 1
ATOM 613 C C . VAL A 1 80 ? 3.158 -6.319 -9.644 1.00 95.62 80 VAL A C 1
ATOM 615 O O . VAL A 1 80 ? 2.917 -7.396 -9.099 1.00 95.62 80 VAL A O 1
ATOM 618 N N . VAL A 1 81 ? 3.552 -6.209 -10.914 1.00 94.94 81 VAL A N 1
ATOM 619 C CA . VAL A 1 81 ? 3.811 -7.357 -11.791 1.00 94.94 81 VAL A CA 1
ATOM 620 C C . VAL A 1 81 ? 5.322 -7.553 -11.929 1.00 94.94 81 VAL A C 1
ATOM 622 O O . VAL A 1 81 ? 6.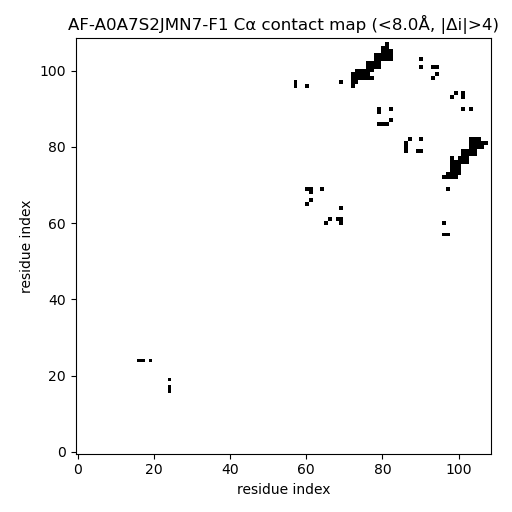016 -6.666 -12.417 1.00 94.94 81 VAL A O 1
ATOM 625 N N . GLY A 1 82 ? 5.810 -8.713 -11.491 1.00 94.31 82 GLY A N 1
ATOM 626 C CA . GLY A 1 82 ? 7.220 -9.092 -11.400 1.00 94.31 82 GLY A CA 1
ATOM 627 C C . GLY A 1 82 ? 7.852 -8.653 -10.079 1.00 94.31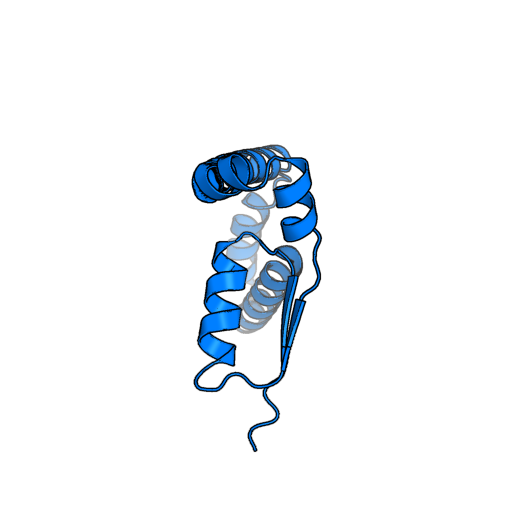 82 GLY A C 1
ATOM 628 O O . GLY A 1 82 ? 8.144 -7.474 -9.892 1.00 94.31 82 GLY A O 1
ATOM 629 N N . VAL A 1 83 ? 8.122 -9.596 -9.168 1.00 93.31 83 VAL A N 1
ATOM 630 C CA . VAL A 1 83 ? 8.709 -9.329 -7.838 1.00 93.31 83 VAL A CA 1
ATOM 631 C C . VAL A 1 83 ? 10.197 -9.706 -7.831 1.00 93.31 83 VAL A C 1
ATOM 633 O O . VAL A 1 83 ? 10.702 -10.405 -6.962 1.00 93.31 83 VAL A O 1
ATOM 636 N N . GLY A 1 84 ? 10.925 -9.205 -8.830 1.00 91.94 84 GLY A N 1
ATOM 637 C CA . GLY A 1 84 ? 12.377 -9.368 -8.946 1.00 91.94 84 GLY A CA 1
ATOM 638 C C . GLY A 1 84 ? 13.162 -8.288 -8.193 1.00 91.94 84 GLY A C 1
ATOM 639 O O . GLY A 1 84 ? 12.683 -7.706 -7.217 1.00 91.94 84 GLY A O 1
ATOM 640 N N . ALA A 1 85 ? 14.355 -7.951 -8.692 1.00 94.69 85 ALA A N 1
ATOM 641 C CA . ALA A 1 85 ? 15.246 -6.957 -8.080 1.00 94.69 85 ALA A CA 1
ATOM 642 C C . ALA A 1 85 ? 14.583 -5.585 -7.847 1.00 94.69 85 ALA A C 1
ATOM 644 O O . ALA A 1 85 ? 14.850 -4.940 -6.841 1.00 94.69 85 ALA A O 1
ATOM 645 N N . VAL A 1 86 ? 13.686 -5.148 -8.735 1.00 95.81 86 VAL A N 1
ATOM 646 C CA . VAL A 1 86 ? 13.016 -3.839 -8.628 1.00 95.81 86 VAL A CA 1
ATOM 647 C C . VAL A 1 86 ? 11.646 -3.956 -7.963 1.00 95.81 86 VAL A C 1
ATOM 649 O O . VAL A 1 86 ? 11.332 -3.199 -7.045 1.00 95.81 86 VAL A O 1
ATOM 652 N N . GLY A 1 87 ? 10.830 -4.915 -8.405 1.00 95.25 87 GLY A N 1
ATOM 653 C CA . GLY A 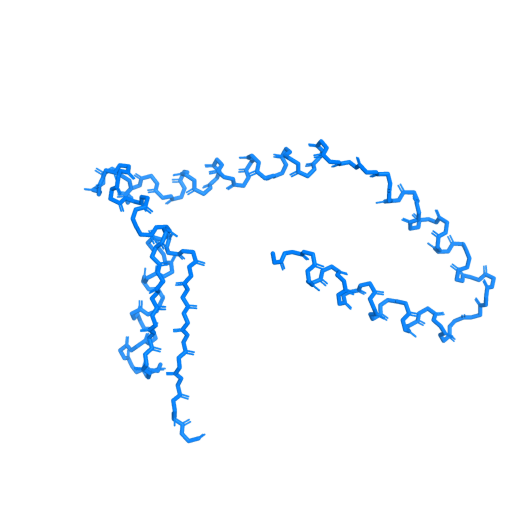1 87 ? 9.447 -5.041 -7.944 1.00 95.25 87 GLY A CA 1
ATOM 654 C C . GLY A 1 87 ? 9.323 -5.356 -6.456 1.00 95.25 87 GLY A C 1
ATOM 655 O O . GLY A 1 87 ? 8.407 -4.857 -5.810 1.00 95.25 87 GLY A O 1
ATOM 656 N N . SER A 1 88 ? 10.274 -6.103 -5.887 1.00 95.19 88 SER A N 1
ATOM 657 C CA . SER A 1 88 ? 10.342 -6.366 -4.442 1.00 95.19 88 SER A CA 1
ATOM 658 C C . SER A 1 88 ? 10.537 -5.085 -3.621 1.00 95.19 88 SER A C 1
ATOM 660 O O . SER A 1 88 ? 9.798 -4.844 -2.666 1.00 95.19 88 SER A O 1
ATOM 662 N N . HIS A 1 89 ? 11.465 -4.219 -4.033 1.00 97.19 89 HIS A N 1
ATOM 663 C CA . HIS A 1 89 ? 11.695 -2.921 -3.399 1.00 97.19 89 HIS A CA 1
ATOM 664 C C . HIS A 1 89 ? 10.494 -1.993 -3.575 1.00 97.19 89 HIS A C 1
ATOM 666 O O . HIS A 1 89 ? 10.059 -1.365 -2.611 1.00 97.19 89 HIS A O 1
ATOM 672 N N . ALA A 1 90 ? 9.918 -1.948 -4.780 1.00 96.31 90 ALA A N 1
ATOM 673 C CA . ALA A 1 90 ? 8.720 -1.162 -5.045 1.00 96.31 90 ALA A CA 1
ATOM 674 C C . ALA A 1 90 ? 7.561 -1.601 -4.136 1.00 96.31 90 ALA A C 1
ATOM 676 O O . ALA A 1 90 ? 6.975 -0.770 -3.448 1.00 96.31 90 ALA A O 1
ATOM 677 N N . ALA A 1 91 ? 7.280 -2.904 -4.056 1.00 96.31 91 ALA A N 1
ATOM 678 C CA . ALA A 1 91 ? 6.249 -3.461 -3.185 1.00 96.31 91 ALA A CA 1
ATOM 679 C C . ALA A 1 91 ? 6.494 -3.133 -1.703 1.00 96.31 91 ALA A C 1
ATOM 681 O O . ALA A 1 91 ? 5.569 -2.728 -0.999 1.00 96.31 91 ALA A O 1
ATOM 682 N N . HIS A 1 92 ? 7.740 -3.259 -1.236 1.00 95.44 92 HIS A N 1
ATOM 683 C CA . HIS A 1 92 ? 8.112 -2.953 0.144 1.00 95.44 92 HIS A CA 1
ATOM 684 C C . HIS A 1 92 ? 7.887 -1.475 0.486 1.00 95.44 92 HIS A C 1
ATOM 686 O O . HIS A 1 92 ? 7.270 -1.156 1.504 1.00 95.44 92 HIS A O 1
ATOM 692 N N . LEU A 1 93 ? 8.349 -0.566 -0.374 1.00 95.44 93 LEU A N 1
ATOM 693 C CA . LEU A 1 93 ? 8.181 0.871 -0.167 1.00 95.44 93 LEU A CA 1
ATOM 694 C C . LEU A 1 93 ? 6.706 1.278 -0.242 1.00 95.44 93 LEU A C 1
ATOM 696 O O . LEU A 1 93 ? 6.253 2.033 0.612 1.00 95.44 93 LEU A O 1
ATOM 700 N N . LEU A 1 94 ? 5.939 0.719 -1.181 1.00 94.50 94 LEU A N 1
ATOM 701 C CA . LEU A 1 94 ? 4.491 0.935 -1.279 1.00 94.50 94 LEU A CA 1
ATOM 702 C C . LEU A 1 94 ? 3.743 0.451 -0.025 1.00 94.50 94 LEU A C 1
ATOM 704 O O . LEU A 1 94 ? 2.808 1.105 0.428 1.00 94.50 94 LEU A O 1
ATOM 708 N N . GLY A 1 95 ? 4.162 -0.660 0.583 1.00 92.69 95 GLY A N 1
ATOM 709 C CA . GLY A 1 95 ? 3.605 -1.097 1.867 1.00 92.69 95 GLY A CA 1
ATOM 710 C C . GLY A 1 95 ? 3.865 -0.083 2.986 1.00 92.69 95 GLY A C 1
ATOM 711 O O . GLY A 1 95 ? 2.972 0.232 3.770 1.00 92.69 95 GLY A O 1
ATOM 712 N N . ARG A 1 96 ? 5.070 0.497 3.023 1.00 93.19 96 ARG A N 1
ATOM 713 C CA . ARG A 1 96 ? 5.475 1.485 4.038 1.00 93.19 96 ARG A CA 1
ATOM 714 C C . ARG A 1 96 ? 4.826 2.858 3.875 1.00 93.19 96 ARG A C 1
ATOM 716 O O . ARG A 1 96 ? 4.842 3.640 4.823 1.00 93.19 96 ARG A O 1
ATOM 723 N N . THR A 1 97 ? 4.262 3.172 2.710 1.00 93.50 97 THR A N 1
ATOM 724 C CA . THR A 1 97 ? 3.555 4.445 2.498 1.00 93.50 97 THR A CA 1
ATOM 725 C C . THR A 1 97 ? 2.118 4.423 3.015 1.00 93.50 97 THR A C 1
ATOM 727 O O . THR A 1 97 ? 1.479 5.470 3.049 1.00 93.50 97 THR A O 1
ATOM 730 N N . GLY A 1 98 ? 1.608 3.271 3.465 1.00 93.00 98 GLY A N 1
ATOM 731 C CA . GLY A 1 98 ? 0.252 3.138 4.003 1.00 93.00 98 GLY A CA 1
ATOM 732 C C . GLY A 1 98 ? -0.798 2.707 2.973 1.00 93.00 98 GLY A C 1
ATOM 733 O O . GLY A 1 98 ? -1.988 2.919 3.199 1.00 93.00 98 GLY A O 1
ATOM 734 N N . ILE A 1 99 ? -0.393 2.094 1.853 1.00 94.81 99 ILE A N 1
ATOM 735 C CA . ILE A 1 99 ? -1.331 1.461 0.911 1.00 94.81 99 ILE A CA 1
ATOM 736 C C . ILE A 1 99 ? -1.961 0.231 1.572 1.00 94.81 99 ILE A C 1
ATOM 738 O O . ILE A 1 99 ? -1.264 -0.704 1.959 1.00 94.81 99 ILE A O 1
ATOM 742 N N . ARG A 1 100 ? -3.298 0.190 1.652 1.00 92.50 100 ARG A N 1
ATOM 743 C CA . ARG A 1 100 ? -4.013 -0.933 2.291 1.00 92.50 100 ARG A CA 1
ATOM 744 C C . ARG A 1 100 ? -4.230 -2.126 1.363 1.00 92.50 100 ARG A C 1
ATOM 746 O O . ARG A 1 100 ? -4.531 -3.221 1.835 1.00 92.50 100 ARG A O 1
ATOM 753 N N . ARG A 1 101 ? -4.127 -1.931 0.044 1.00 95.81 101 ARG A N 1
ATOM 754 C CA . ARG A 1 101 ? -4.390 -2.984 -0.942 1.00 95.81 101 ARG A CA 1
ATOM 755 C C . ARG A 1 101 ? -3.281 -3.064 -1.988 1.00 95.81 101 ARG A C 1
ATOM 757 O O . ARG A 1 101 ? -3.246 -2.284 -2.939 1.00 95.81 101 ARG A O 1
ATOM 764 N N . LEU A 1 102 ? -2.414 -4.055 -1.815 1.00 95.06 102 LEU A N 1
ATOM 765 C CA . LEU A 1 102 ? -1.313 -4.375 -2.716 1.00 95.06 102 LEU A CA 1
ATOM 766 C C . LEU A 1 102 ? -1.488 -5.808 -3.232 1.00 95.06 102 LEU A C 1
ATOM 768 O O . LEU A 1 102 ? -1.600 -6.742 -2.438 1.00 95.06 102 LEU A O 1
ATOM 772 N N . ARG A 1 103 ? -1.530 -5.996 -4.553 1.00 96.06 103 ARG A N 1
ATOM 773 C CA . ARG A 1 103 ? -1.521 -7.319 -5.190 1.00 96.06 103 ARG A CA 1
ATOM 774 C C . ARG A 1 103 ? -0.190 -7.521 -5.892 1.00 96.06 103 ARG A C 1
ATOM 776 O O . ARG A 1 103 ? 0.195 -6.723 -6.737 1.00 96.06 103 ARG A O 1
ATOM 783 N N . LEU A 1 104 ? 0.484 -8.609 -5.559 1.00 95.38 104 LEU A N 1
ATOM 784 C CA . LEU A 1 104 ? 1.719 -9.013 -6.212 1.00 95.38 104 LEU A CA 1
ATOM 785 C C . LEU A 1 104 ? 1.397 -10.115 -7.219 1.00 95.38 104 LEU A C 1
ATOM 787 O O . LEU A 1 104 ? 0.659 -11.046 -6.900 1.00 95.38 104 LEU A O 1
ATOM 791 N N . ILE A 1 105 ? 1.917 -9.983 -8.433 1.00 94.06 105 ILE A N 1
ATOM 792 C CA . ILE A 1 105 ? 1.820 -10.987 -9.489 1.00 94.06 105 ILE A CA 1
ATOM 793 C C . ILE A 1 105 ? 3.244 -11.260 -9.929 1.00 94.06 105 ILE A C 1
ATOM 795 O O . ILE A 1 105 ? 3.844 -10.414 -10.580 1.00 94.06 105 ILE A O 1
ATOM 799 N N . ASP A 1 106 ? 3.794 -12.415 -9.582 1.00 92.56 106 ASP A N 1
ATOM 800 C CA . ASP A 1 106 ? 5.088 -12.830 -10.108 1.00 92.56 106 ASP A CA 1
ATOM 801 C C . ASP A 1 106 ? 4.886 -13.996 -11.079 1.00 92.56 106 ASP A C 1
ATOM 803 O O . ASP A 1 106 ? 4.570 -15.098 -10.634 1.00 92.56 106 ASP A O 1
ATOM 807 N N . PRO A 1 107 ? 4.981 -13.761 -12.399 1.00 78.81 107 PRO A N 1
ATOM 808 C CA . PRO A 1 107 ? 4.881 -14.824 -13.389 1.00 78.81 107 PRO A CA 1
ATOM 809 C C . PRO A 1 107 ? 6.199 -15.600 -13.551 1.00 78.81 107 PRO A C 1
ATOM 811 O O . PRO A 1 107 ? 6.293 -16.424 -14.458 1.00 78.81 107 PRO A O 1
ATOM 814 N N . GLY A 1 108 ? 7.233 -15.307 -12.749 1.00 72.25 108 GLY A N 1
ATOM 815 C CA . GLY A 1 108 ? 8.504 -16.023 -12.779 1.00 72.25 108 GLY A CA 1
ATOM 816 C C . GLY A 1 108 ? 8.310 -17.522 -12.547 1.00 72.25 108 GLY A C 1
ATOM 817 O O . GLY A 1 108 ? 8.108 -17.922 -11.412 1.00 72.25 108 GLY A O 1
ATOM 818 N N . ARG A 1 109 ? 8.380 -18.285 -13.649 1.00 57.44 109 ARG A N 1
ATOM 819 C CA . ARG A 1 109 ? 8.223 -19.745 -13.808 1.00 57.44 109 ARG A CA 1
ATOM 820 C C . ARG A 1 109 ? 7.205 -20.440 -12.897 1.00 57.44 109 ARG A C 1
ATOM 822 O O . ARG A 1 109 ? 7.538 -20.713 -11.726 1.00 57.44 109 ARG A O 1
#

Organism: NCBI:txid156173

InterPro domains:
  IPR000594 THIF-type NAD/FAD binding fold [PF00899] (59-108)
  IPR035985 Ubiquitin-activating enzyme-like [SSF69572] (49-108)
  IPR045886 ThiF/MoeB/HesA family [PTHR43267] (42-107)

Solvent-accessible surface area (backbone atoms only — not comparable to full-atom values): 6270 Å² total; per-residue (Å²): 121,63,69,58,55,51,48,53,51,50,51,50,49,52,58,57,41,72,76,45,63,71,78,58,39,52,54,51,48,55,60,50,54,68,71,60,62,83,51,62,65,60,55,49,52,52,49,52,51,50,53,52,53,50,48,61,75,38,43,69,56,31,73,72,51,34,67,71,46,40,51,50,39,36,70,36,77,46,74,45,76,42,67,51,91,60,36,45,54,51,53,53,53,47,52,74,71,48,38,74,38,76,45,80,44,64,82,79,125

Secondary structure (DSSP, 8-state):
-HHHHHHHHHHHHHHHHTTS-HHHHHHHHHHHHTT-S--HHHHHHHHHHHHHHHHHHHHHHHHHHHHHHHHHHHH-EEEEE--STTHHHHHHHHHHTT-SEEEEE----

Mean predicted aligned error: 13.51 Å